Protein AF-A0A7S2LGC8-F1 (afdb_monomer)

Mean predicted aligned error: 6.38 Å

Organism: NCBI:txid163516

InterPro domains:
  IPR050186 Triose Phosphate/Phosphate Translocator [PTHR11132] (4-124)

Foldseek 3Di:
DPPVVVVLVVVVVVCCVVVVVVCCVPVVVVCVVCPVPLVPDPVNVVVVVVVVVVVVVVSVVLSVVCVVPNPVLSVLVVQLVVLVVLVVCCVPVVPDDDPVSVVVSCVSNVVSVVVVVVVVVVVVVVVVVVVVVVVVVD

Secondary structure (DSSP, 8-state):
---HHHHHHHHHHHHHHHHHHHHHHHSHHHHHHHTTTTTT-HHHHHHHHHHHHHHHHHHHHHHHHHHHS-HHHHHHHHHHHHHHHHHHHHHHS-PPPPHHHHHHHHHHHHHHHHHHHHHHHHHHHHHHHHHHHHHH--

Sequence (138 aa):
DDNHWKLTFYNNCNAVVLFTPLIIMFELPALSAAADKQLVSGLFWGAMCVAGFFGFSIGIVTVLQIKATSPLSHNISGTAKAAVQSMMAFYIWKNSPTVKGILGIVFVLGGSLLYTLVKMNEGKAKTQAAKAVELRGK

Solvent-accessible surface area (backbone atoms only — not comparable to full-atom values): 7652 Å² total; per-residue (Å²): 140,84,56,61,66,60,52,52,49,51,51,53,53,50,44,54,67,58,44,51,60,49,46,57,71,74,40,41,72,59,49,62,73,29,46,91,56,51,73,70,30,68,68,49,53,49,51,49,50,52,50,48,52,52,52,53,50,50,53,53,51,50,56,51,46,28,70,78,63,31,71,66,58,41,52,44,51,49,53,33,52,50,38,53,53,55,55,48,38,37,70,76,72,61,47,83,80,46,72,67,56,53,50,50,35,52,51,48,45,51,53,40,49,52,52,50,54,52,52,53,50,54,50,53,52,53,55,52,52,53,52,54,52,56,65,72,76,108

Radius of gyration: 22.19 Å; Cα contacts (8 Å, |Δi|>4): 39; chains: 1; bounding box: 53×48×61 Å

Struct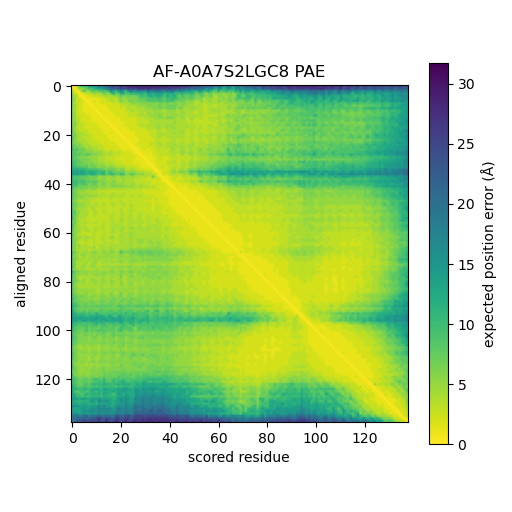ure (mmCIF, N/CA/C/O backbone):
data_AF-A0A7S2LGC8-F1
#
_entry.id   AF-A0A7S2LGC8-F1
#
loop_
_atom_site.group_PDB
_atom_site.id
_atom_site.type_symbol
_atom_site.label_atom_id
_atom_site.label_alt_id
_atom_site.label_comp_id
_atom_site.label_asym_id
_atom_site.label_entity_id
_atom_site.label_seq_id
_atom_site.pdbx_PDB_ins_code
_atom_site.Cartn_x
_atom_site.Cartn_y
_atom_site.Cartn_z
_atom_site.occupancy
_atom_site.B_iso_or_equiv
_atom_site.auth_seq_id
_atom_site.auth_comp_id
_atom_site.auth_asym_id
_atom_site.auth_atom_id
_atom_site.pdbx_PDB_model_num
ATOM 1 N N . ASP A 1 1 ? -7.795 23.328 14.259 1.00 48.28 1 ASP A N 1
ATOM 2 C CA . ASP A 1 1 ? -6.456 22.993 13.729 1.00 48.28 1 ASP A CA 1
ATOM 3 C C . ASP A 1 1 ? -6.218 21.524 13.382 1.00 48.28 1 ASP A C 1
ATOM 5 O O . ASP A 1 1 ? -5.077 21.091 13.361 1.00 48.28 1 ASP A O 1
ATOM 9 N N . ASP A 1 2 ? -7.242 20.772 12.961 1.00 59.91 2 ASP A N 1
ATOM 10 C CA . ASP A 1 2 ? -7.103 19.337 12.652 1.00 59.91 2 ASP A CA 1
ATOM 11 C C . ASP A 1 2 ? -7.473 19.024 11.186 1.00 59.91 2 ASP A C 1
ATOM 13 O O . ASP A 1 2 ? -8.325 18.188 10.857 1.00 59.91 2 ASP A O 1
ATOM 17 N N . ASN A 1 3 ? -6.898 19.798 10.257 1.00 75.50 3 ASN A N 1
ATOM 18 C CA . ASN A 1 3 ? -7.241 19.693 8.840 1.00 75.50 3 ASN A CA 1
ATOM 19 C C . ASN A 1 3 ? -6.390 18.626 8.142 1.00 75.50 3 ASN A C 1
ATOM 21 O O . ASN A 1 3 ? -5.320 18.894 7.600 1.00 75.50 3 ASN A O 1
ATOM 25 N N . HIS A 1 4 ? -6.913 17.407 8.110 1.00 73.38 4 HIS A N 1
ATOM 26 C CA . HIS A 1 4 ? -6.238 16.264 7.508 1.00 73.38 4 HIS A CA 1
ATOM 27 C C . HIS A 1 4 ? -6.004 16.425 5.998 1.00 73.38 4 HIS A C 1
ATOM 29 O O . HIS A 1 4 ? -5.067 15.841 5.473 1.00 73.38 4 HIS A O 1
ATOM 35 N N . TRP A 1 5 ? -6.778 17.270 5.309 1.00 79.00 5 TRP A N 1
ATOM 36 C CA . TRP A 1 5 ? -6.524 17.609 3.905 1.00 79.00 5 TRP A CA 1
ATOM 37 C C . TRP A 1 5 ? -5.246 18.428 3.738 1.00 79.00 5 TRP A C 1
ATOM 39 O O . TRP A 1 5 ? -4.476 18.200 2.808 1.00 79.00 5 TRP A O 1
ATOM 49 N N . LYS A 1 6 ? -4.984 19.336 4.686 1.00 81.69 6 LYS A N 1
ATOM 50 C CA . LYS A 1 6 ? -3.736 20.101 4.749 1.00 81.69 6 LYS A CA 1
ATOM 51 C C . LYS A 1 6 ? -2.555 19.165 5.026 1.00 81.69 6 LYS A C 1
ATOM 53 O O . LYS A 1 6 ? -1.517 19.298 4.388 1.00 81.69 6 LYS A O 1
ATOM 58 N N . LEU A 1 7 ? -2.738 18.171 5.900 1.00 79.44 7 LEU A N 1
ATOM 59 C CA . LEU A 1 7 ? -1.727 17.142 6.163 1.00 79.44 7 LEU A CA 1
ATOM 60 C C . LEU A 1 7 ? -1.435 16.282 4.922 1.00 79.44 7 LEU A C 1
ATOM 62 O O . LEU A 1 7 ? -0.273 16.090 4.583 1.00 79.44 7 LEU A O 1
ATOM 66 N N . THR A 1 8 ? -2.463 15.815 4.204 1.00 82.06 8 THR A N 1
ATOM 67 C CA . THR A 1 8 ? -2.296 15.063 2.947 1.00 82.06 8 THR A CA 1
ATOM 68 C C . THR A 1 8 ? -1.577 15.885 1.883 1.00 82.06 8 THR A C 1
ATOM 70 O O . THR A 1 8 ? -0.687 15.368 1.211 1.00 82.06 8 THR A O 1
ATOM 73 N N . PHE A 1 9 ? -1.929 17.166 1.749 1.00 86.00 9 PHE A N 1
ATOM 74 C CA . PHE A 1 9 ? -1.273 18.074 0.814 1.00 86.00 9 PHE A CA 1
ATOM 75 C C . PHE A 1 9 ? 0.218 18.226 1.134 1.00 86.00 9 PHE A C 1
ATOM 77 O O . PHE A 1 9 ? 1.051 17.968 0.267 1.00 86.00 9 PHE A O 1
ATOM 84 N N . TYR A 1 10 ? 0.568 18.541 2.387 1.00 88.38 10 TYR A N 1
ATOM 85 C CA . TYR A 1 10 ? 1.973 18.632 2.791 1.00 88.38 10 TYR A CA 1
ATOM 86 C C . TYR A 1 10 ? 2.718 17.313 2.621 1.00 88.38 10 TYR A C 1
ATOM 88 O O . TYR A 1 10 ? 3.859 17.326 2.171 1.00 88.38 10 TYR A O 1
ATOM 96 N N . ASN A 1 11 ? 2.086 16.180 2.933 1.00 87.81 11 ASN A N 1
ATOM 97 C CA . ASN A 1 11 ? 2.709 14.874 2.762 1.00 87.81 11 ASN A CA 1
ATOM 98 C C . ASN A 1 11 ? 3.054 14.604 1.289 1.00 87.81 11 ASN A C 1
ATOM 100 O O . ASN A 1 11 ? 4.164 14.176 0.995 1.00 87.81 11 ASN A O 1
ATOM 104 N N . ASN A 1 12 ? 2.146 14.916 0.360 1.00 89.25 12 ASN A N 1
ATOM 105 C CA . ASN A 1 12 ? 2.393 14.744 -1.073 1.00 89.25 12 ASN A CA 1
ATOM 106 C C . ASN A 1 12 ? 3.446 15.727 -1.608 1.00 89.25 12 ASN A C 1
ATOM 108 O O . ASN A 1 12 ? 4.324 15.318 -2.364 1.00 89.25 12 ASN A O 1
ATOM 112 N N . CYS A 1 13 ? 3.414 16.999 -1.197 1.00 91.75 13 CYS A N 1
ATOM 113 C CA . CYS A 1 13 ? 4.437 17.974 -1.590 1.00 91.75 13 CYS A CA 1
ATOM 114 C C . CYS A 1 13 ? 5.828 17.574 -1.080 1.00 91.75 13 CYS A C 1
ATOM 116 O O . CYS A 1 13 ? 6.785 17.554 -1.852 1.00 91.75 13 CYS A O 1
ATOM 118 N N . ASN A 1 14 ? 5.930 17.199 0.198 1.00 93.44 14 ASN A N 1
ATOM 119 C CA . ASN A 1 14 ? 7.183 16.734 0.788 1.00 93.44 14 ASN A CA 1
ATOM 120 C C . ASN A 1 14 ? 7.675 15.452 0.108 1.00 93.44 14 ASN A C 1
ATOM 122 O O . ASN A 1 14 ? 8.869 15.325 -0.140 1.00 93.44 14 ASN A O 1
ATOM 126 N N . ALA A 1 15 ? 6.769 14.534 -0.244 1.00 92.31 15 ALA A N 1
ATOM 127 C CA . ALA A 1 15 ? 7.110 13.326 -0.984 1.00 92.31 15 ALA A CA 1
ATOM 128 C C . ALA A 1 15 ? 7.726 13.652 -2.353 1.00 92.31 15 ALA A C 1
ATOM 130 O O . ALA A 1 15 ? 8.765 13.094 -2.679 1.00 92.31 15 ALA A O 1
ATOM 131 N N . VAL A 1 16 ? 7.163 14.584 -3.133 1.00 93.56 16 VAL A N 1
ATOM 132 C CA . VAL A 1 16 ? 7.751 14.981 -4.429 1.00 93.56 16 VAL A CA 1
ATOM 133 C C . VAL A 1 16 ? 9.163 15.535 -4.242 1.00 93.56 16 VAL A C 1
ATOM 135 O O . VAL A 1 16 ? 10.086 15.102 -4.931 1.00 93.56 16 VAL A O 1
ATOM 138 N N . VAL A 1 17 ? 9.352 16.445 -3.284 1.00 95.44 17 VAL A N 1
ATOM 139 C CA . VAL A 1 17 ? 10.664 17.055 -3.013 1.00 95.44 17 VAL A CA 1
ATOM 140 C C . VAL A 1 17 ? 11.685 16.013 -2.551 1.00 95.44 17 VAL A C 1
ATOM 142 O O . VAL A 1 17 ? 12.829 16.049 -2.993 1.00 95.44 17 VAL A O 1
ATOM 145 N N . LEU A 1 18 ? 11.279 15.069 -1.698 1.00 94.88 18 LEU A N 1
ATOM 146 C CA . LEU A 1 18 ? 12.166 14.050 -1.140 1.00 94.88 18 LEU A CA 1
ATOM 147 C C . LEU A 1 18 ? 12.478 12.928 -2.140 1.00 94.88 18 LEU A C 1
ATOM 149 O O . LEU A 1 18 ? 13.628 12.514 -2.258 1.00 94.88 18 LEU A O 1
ATOM 153 N N . PHE A 1 19 ? 11.474 12.424 -2.861 1.00 94.75 19 PHE A N 1
ATOM 154 C CA . PHE A 1 19 ? 11.644 11.281 -3.758 1.00 94.75 19 PHE A CA 1
ATOM 155 C C . PHE A 1 19 ? 12.301 11.655 -5.083 1.00 94.75 19 PHE A C 1
ATOM 157 O O . PHE A 1 19 ? 13.024 10.826 -5.621 1.00 94.75 19 PHE A O 1
ATOM 164 N N . THR A 1 20 ? 12.127 12.876 -5.599 1.00 94.62 20 THR A N 1
ATOM 165 C CA . THR A 1 20 ? 12.754 13.290 -6.871 1.00 94.62 20 THR A CA 1
ATOM 166 C C . THR A 1 20 ? 14.281 13.083 -6.893 1.00 94.62 20 THR A C 1
ATOM 168 O O . THR A 1 20 ? 14.760 12.394 -7.796 1.00 94.62 20 THR A O 1
ATOM 171 N N . PRO A 1 21 ? 15.073 13.590 -5.924 1.00 94.38 21 PRO A N 1
ATOM 172 C CA . PRO A 1 21 ? 16.519 13.364 -5.924 1.00 94.38 21 PRO A CA 1
ATOM 173 C C . PRO A 1 21 ? 16.892 11.894 -5.686 1.00 94.38 21 PRO A C 1
ATOM 175 O O . PRO A 1 21 ? 17.871 11.420 -6.257 1.00 94.38 21 PRO A O 1
ATOM 178 N N . LEU A 1 22 ? 16.109 11.152 -4.894 1.00 95.56 22 LEU A N 1
ATOM 179 C CA . LEU A 1 22 ? 16.349 9.725 -4.655 1.00 95.56 22 LEU A CA 1
ATOM 180 C C . LEU A 1 22 ? 16.120 8.896 -5.925 1.00 95.56 22 LEU A C 1
ATOM 182 O O . LEU A 1 22 ? 16.948 8.058 -6.261 1.00 95.56 22 LEU A O 1
ATOM 186 N N . ILE A 1 23 ? 15.047 9.168 -6.670 1.00 95.06 23 ILE A N 1
ATOM 187 C CA . ILE A 1 23 ? 14.766 8.512 -7.952 1.00 95.06 23 ILE A CA 1
ATOM 188 C C . ILE A 1 23 ? 15.908 8.783 -8.935 1.00 95.06 23 ILE A C 1
ATOM 190 O O . ILE A 1 23 ? 16.416 7.851 -9.545 1.00 95.06 23 ILE A O 1
ATOM 194 N N . ILE A 1 24 ? 16.371 10.031 -9.051 1.00 93.50 24 ILE A N 1
ATOM 195 C CA . ILE A 1 24 ? 17.497 10.357 -9.938 1.00 93.50 24 ILE A CA 1
ATOM 196 C C . ILE A 1 24 ? 18.776 9.637 -9.497 1.00 93.50 24 ILE A C 1
ATOM 198 O O . ILE A 1 24 ? 19.536 9.197 -10.345 1.00 93.50 24 ILE A O 1
ATOM 202 N N . MET A 1 25 ? 19.030 9.494 -8.195 1.00 95.25 25 MET A N 1
ATOM 203 C CA . MET A 1 25 ? 20.241 8.837 -7.696 1.00 95.25 25 MET A CA 1
ATOM 204 C C . MET A 1 25 ? 20.232 7.316 -7.908 1.00 95.25 25 MET A C 1
ATOM 206 O O . MET A 1 25 ? 21.258 6.751 -8.279 1.00 95.25 25 MET A O 1
ATOM 210 N N . PHE A 1 26 ? 19.098 6.654 -7.666 1.00 96.44 26 PHE A N 1
ATOM 211 C CA . PHE A 1 26 ? 19.013 5.188 -7.647 1.00 96.44 26 PHE A CA 1
ATOM 212 C C . PHE A 1 26 ? 18.472 4.578 -8.945 1.00 96.44 26 PHE A C 1
ATOM 214 O O . PHE A 1 26 ? 18.881 3.481 -9.313 1.00 96.44 26 PHE A O 1
ATOM 221 N N . GLU A 1 27 ? 17.606 5.287 -9.669 1.00 95.06 27 GLU A N 1
ATOM 222 C CA . GLU A 1 27 ? 16.918 4.780 -10.867 1.00 95.06 27 GLU A CA 1
ATOM 223 C C . GLU A 1 27 ? 17.466 5.384 -12.172 1.00 95.06 27 GLU A C 1
ATOM 225 O O . GLU A 1 27 ? 16.904 5.156 -13.243 1.00 95.06 27 GLU A O 1
ATOM 230 N N . LEU A 1 28 ? 18.581 6.132 -12.131 1.00 93.12 28 LEU A N 1
ATOM 231 C CA . LEU A 1 28 ? 19.182 6.740 -13.329 1.00 93.12 28 LEU A CA 1
ATOM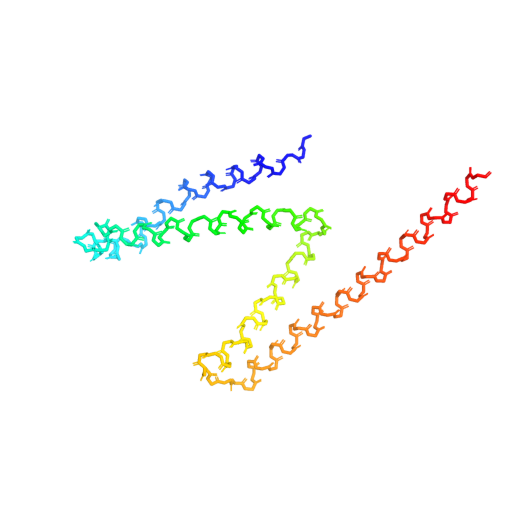 232 C C . LEU A 1 28 ? 19.426 5.743 -14.472 1.00 93.12 28 LEU A C 1
ATOM 234 O O . LEU A 1 28 ? 19.097 6.081 -15.611 1.00 93.12 28 LEU A O 1
ATOM 238 N N . PRO A 1 29 ? 19.965 4.529 -14.220 1.00 92.88 29 PRO A N 1
ATOM 239 C CA . PRO A 1 29 ? 20.185 3.556 -15.288 1.00 92.88 29 PRO A CA 1
ATOM 240 C C . PRO A 1 29 ? 18.873 3.050 -15.902 1.00 92.88 29 PRO A C 1
ATOM 242 O O . PRO A 1 29 ? 18.805 2.807 -17.104 1.00 92.88 29 PRO A O 1
ATOM 245 N N . ALA A 1 30 ? 17.819 2.908 -15.092 1.00 91.88 30 ALA A N 1
ATOM 246 C CA . ALA A 1 30 ? 16.504 2.493 -15.570 1.00 91.88 30 ALA A CA 1
ATOM 247 C C . ALA A 1 30 ? 15.842 3.601 -16.404 1.00 91.88 30 ALA A C 1
ATOM 249 O O . ALA A 1 30 ? 15.288 3.332 -17.469 1.00 91.88 30 ALA A O 1
ATOM 250 N N . LEU A 1 31 ? 15.955 4.857 -15.959 1.00 91.81 31 LEU A N 1
ATOM 251 C CA . LEU A 1 31 ? 15.435 6.024 -16.673 1.00 91.81 31 LEU A CA 1
ATOM 252 C C . LEU A 1 31 ? 16.143 6.248 -18.011 1.00 91.81 31 LEU A C 1
ATOM 254 O O . LEU A 1 31 ? 15.474 6.510 -19.009 1.00 91.81 31 LEU A O 1
ATOM 258 N N . SER A 1 32 ? 17.471 6.112 -18.057 1.00 92.00 32 SER A N 1
ATOM 259 C CA . SER A 1 32 ? 18.231 6.271 -19.301 1.00 92.00 32 SER A CA 1
ATOM 260 C C . SER A 1 32 ? 17.918 5.161 -20.306 1.00 92.00 32 SER A C 1
ATOM 262 O O . SER A 1 32 ? 17.709 5.447 -21.482 1.00 92.00 32 SER A O 1
ATOM 264 N N . ALA A 1 33 ? 17.775 3.913 -19.849 1.00 92.56 33 ALA A N 1
ATOM 265 C CA . ALA A 1 33 ? 17.361 2.798 -20.700 1.00 92.56 33 ALA A CA 1
ATOM 266 C C . ALA A 1 33 ? 15.928 2.957 -21.251 1.00 92.56 33 ALA A C 1
ATOM 268 O O . ALA A 1 33 ? 15.614 2.460 -22.336 1.00 92.56 33 ALA A O 1
ATOM 269 N N . ALA A 1 34 ? 15.057 3.650 -20.513 1.00 90.88 34 ALA A N 1
ATOM 270 C CA . ALA A 1 34 ? 13.664 3.891 -20.879 1.00 90.88 34 ALA A CA 1
ATOM 271 C C . ALA A 1 34 ? 13.443 5.167 -21.718 1.00 90.88 34 ALA A C 1
ATOM 273 O O . ALA A 1 34 ? 12.350 5.326 -22.277 1.00 90.88 34 ALA A O 1
ATOM 274 N N . ALA A 1 35 ? 14.445 6.051 -21.817 1.00 89.44 35 ALA A N 1
ATOM 275 C CA . ALA A 1 35 ? 14.321 7.413 -22.340 1.00 89.44 35 ALA A CA 1
ATOM 276 C C . ALA A 1 35 ? 13.736 7.480 -23.757 1.00 89.44 35 ALA A C 1
ATOM 278 O O . ALA A 1 35 ? 12.720 8.137 -23.972 1.00 89.44 35 ALA A O 1
ATOM 279 N N . ASP A 1 36 ? 14.305 6.726 -24.696 1.00 87.88 36 ASP A N 1
ATOM 280 C CA . ASP A 1 36 ? 13.916 6.797 -26.112 1.00 87.88 36 ASP A CA 1
ATOM 281 C C . ASP A 1 36 ? 12.714 5.910 -26.475 1.00 87.88 36 ASP A C 1
ATOM 283 O O . ASP A 1 36 ? 12.268 5.896 -27.622 1.00 87.88 36 ASP A O 1
ATOM 287 N N . LYS A 1 37 ? 12.193 5.122 -25.525 1.00 87.00 37 LYS A N 1
ATOM 288 C CA . LYS A 1 37 ? 11.144 4.121 -25.793 1.00 87.00 37 LYS A CA 1
ATOM 289 C C . LYS A 1 37 ? 9.913 4.308 -24.920 1.00 87.00 37 LYS A C 1
ATOM 291 O O . LYS A 1 37 ? 8.840 4.643 -25.414 1.00 87.00 37 LYS A O 1
ATOM 296 N N . GLN A 1 38 ? 10.041 4.048 -23.621 1.00 89.00 38 GLN A N 1
ATOM 297 C CA . GLN A 1 38 ? 8.897 4.057 -22.709 1.00 89.00 38 GLN A CA 1
ATOM 298 C C . GLN A 1 38 ? 8.519 5.481 -22.308 1.00 89.00 38 GLN A C 1
ATOM 300 O O . GLN A 1 38 ? 7.331 5.789 -22.289 1.00 89.00 38 GLN A O 1
ATOM 305 N N . LEU A 1 39 ? 9.493 6.369 -22.077 1.00 89.25 39 LEU A N 1
ATOM 306 C CA . LEU A 1 39 ? 9.211 7.742 -21.637 1.00 89.25 39 LEU A CA 1
ATOM 307 C C . LEU A 1 39 ? 8.583 8.625 -22.726 1.00 89.25 39 LEU A C 1
ATOM 309 O O . LEU A 1 39 ? 7.942 9.618 -22.398 1.00 89.25 39 LEU A O 1
ATOM 313 N N . VAL A 1 40 ? 8.695 8.254 -24.004 1.00 91.44 40 VAL A N 1
ATOM 314 C CA . VAL A 1 40 ? 8.010 8.937 -25.121 1.00 91.44 40 VAL A CA 1
ATOM 315 C C . VAL A 1 40 ? 6.640 8.332 -25.449 1.00 91.44 40 VAL A C 1
ATOM 317 O O . VAL A 1 40 ? 5.881 8.887 -26.241 1.00 91.44 40 VAL A O 1
ATOM 320 N N . SER A 1 41 ? 6.294 7.189 -24.851 1.00 94.38 41 SER A N 1
ATOM 321 C CA . SER A 1 41 ? 5.060 6.472 -25.165 1.00 94.38 41 SER A CA 1
ATOM 322 C C . SER A 1 41 ? 3.848 7.105 -24.481 1.00 94.38 41 SER A C 1
ATOM 324 O O . SER A 1 41 ? 3.757 7.166 -23.254 1.00 94.38 41 SER A O 1
ATOM 326 N N . GLY A 1 42 ? 2.848 7.499 -25.273 1.00 94.56 42 GLY A N 1
ATOM 327 C CA . GLY A 1 42 ? 1.566 7.977 -24.744 1.00 94.56 42 GLY A CA 1
ATOM 328 C C . GLY A 1 42 ? 0.824 6.917 -23.921 1.00 94.56 42 GLY A C 1
ATOM 329 O O . GLY A 1 42 ? 0.165 7.253 -22.940 1.00 94.56 42 GLY A O 1
ATOM 330 N N . LEU A 1 43 ? 0.978 5.628 -24.256 1.00 94.88 43 LEU A N 1
ATOM 331 C CA . LEU A 1 43 ? 0.386 4.531 -23.482 1.00 94.88 43 LEU A CA 1
ATOM 332 C C . LEU A 1 43 ? 1.038 4.403 -22.102 1.00 94.88 43 LEU A C 1
ATOM 334 O O . LEU A 1 43 ? 0.344 4.157 -21.117 1.00 94.88 43 LEU A O 1
ATOM 338 N N . PHE A 1 44 ? 2.358 4.596 -22.028 1.00 94.38 44 PHE A N 1
ATOM 339 C CA . PHE A 1 44 ? 3.081 4.592 -20.760 1.00 94.38 44 PHE A CA 1
ATOM 340 C C . PHE A 1 44 ? 2.561 5.703 -19.846 1.00 94.38 44 PHE A C 1
ATOM 342 O O . PHE A 1 44 ? 2.127 5.418 -18.731 1.00 94.38 44 PHE A O 1
ATOM 349 N N . TRP A 1 45 ? 2.505 6.944 -20.333 1.00 95.69 45 TRP A N 1
ATOM 350 C CA . TRP A 1 45 ? 1.981 8.060 -19.543 1.00 95.69 45 TRP A CA 1
ATOM 351 C C . TRP A 1 45 ? 0.494 7.914 -19.219 1.00 95.69 45 TRP A C 1
ATOM 353 O O . TRP A 1 45 ? 0.093 8.233 -18.105 1.00 95.69 45 TRP A O 1
ATOM 363 N N . GLY A 1 46 ? -0.309 7.343 -20.121 1.00 97.06 46 GLY A N 1
ATOM 364 C CA . GLY A 1 46 ? -1.699 6.984 -19.835 1.00 97.06 46 GLY A CA 1
ATOM 365 C C . GLY A 1 46 ? -1.815 6.015 -18.655 1.00 97.06 46 GLY A C 1
ATOM 366 O O . GLY A 1 46 ? -2.558 6.278 -17.708 1.00 97.06 46 GLY A O 1
ATOM 367 N N . ALA A 1 47 ? -1.029 4.934 -18.655 1.00 96.00 47 ALA A N 1
ATOM 368 C CA . ALA A 1 47 ? -0.979 3.988 -17.541 1.00 96.00 47 ALA A CA 1
ATOM 369 C C . ALA A 1 47 ? -0.467 4.642 -16.244 1.00 96.00 47 ALA A C 1
ATOM 371 O O . ALA A 1 47 ? -1.027 4.394 -15.176 1.00 96.00 47 ALA A O 1
ATOM 372 N N . MET A 1 48 ? 0.543 5.517 -16.328 1.00 95.31 48 MET A N 1
ATOM 373 C CA . MET A 1 48 ? 1.058 6.270 -15.177 1.00 95.31 48 MET A CA 1
ATOM 374 C C . MET A 1 48 ? 0.013 7.228 -14.598 1.00 95.31 48 MET A C 1
ATOM 376 O O . MET A 1 48 ? -0.143 7.289 -13.381 1.00 95.31 48 MET A O 1
ATOM 380 N N . CYS A 1 49 ? -0.753 7.931 -15.435 1.00 96.44 49 CYS A N 1
ATOM 381 C CA . CYS A 1 49 ? -1.838 8.802 -14.986 1.00 96.44 49 CYS A CA 1
ATOM 382 C C . CYS A 1 49 ? -2.946 8.010 -14.287 1.00 96.44 49 CYS A C 1
ATOM 384 O O . CYS A 1 49 ? -3.412 8.421 -13.225 1.00 96.44 49 CYS A O 1
ATOM 386 N N . VAL A 1 50 ? -3.337 6.855 -14.838 1.00 97.62 50 VAL A N 1
ATOM 387 C CA . VAL A 1 50 ? -4.328 5.969 -14.207 1.00 97.62 50 VAL A CA 1
ATOM 388 C C . VAL A 1 50 ? -3.814 5.462 -12.857 1.00 97.62 50 VAL A C 1
ATOM 390 O O . VAL A 1 50 ? -4.524 5.550 -11.854 1.00 97.62 50 VAL A O 1
ATOM 393 N N . ALA A 1 51 ? -2.566 4.992 -12.796 1.00 96.62 51 ALA A N 1
ATOM 394 C CA . ALA A 1 51 ? -1.938 4.567 -11.547 1.00 96.62 51 ALA A CA 1
ATOM 395 C C . ALA A 1 51 ? -1.869 5.713 -10.522 1.00 96.62 51 ALA A C 1
ATOM 397 O O . ALA A 1 51 ? -2.210 5.513 -9.357 1.00 96.62 51 ALA A O 1
ATOM 398 N N . GLY A 1 52 ? -1.506 6.923 -10.957 1.00 94.38 52 GLY A N 1
ATOM 399 C CA . GLY A 1 52 ? -1.467 8.126 -10.127 1.00 94.38 52 GLY A CA 1
ATOM 400 C C . GLY A 1 52 ? -2.841 8.514 -9.581 1.00 94.38 52 GLY A C 1
ATOM 401 O O . GLY A 1 52 ? -2.968 8.799 -8.391 1.00 94.38 52 GLY A O 1
ATOM 402 N N . PHE A 1 53 ? -3.889 8.446 -10.406 1.00 95.62 53 PHE A N 1
ATOM 403 C CA . PHE A 1 53 ? -5.269 8.696 -9.985 1.00 95.62 53 PHE A CA 1
ATOM 404 C C . PHE A 1 53 ? -5.716 7.725 -8.884 1.00 95.62 53 PHE A C 1
ATOM 406 O O . PHE A 1 53 ? -6.244 8.150 -7.850 1.00 95.62 53 PHE A O 1
ATOM 413 N N . PHE A 1 54 ? -5.470 6.424 -9.064 1.00 96.44 54 PHE A N 1
ATOM 414 C CA . PHE A 1 54 ? -5.800 5.430 -8.043 1.00 96.44 54 PHE A CA 1
ATOM 415 C C . PHE A 1 54 ? -4.923 5.572 -6.796 1.00 96.44 54 PHE A C 1
ATOM 417 O O . PHE A 1 54 ? -5.445 5.477 -5.688 1.00 96.44 54 PHE A O 1
ATOM 424 N N . GLY A 1 55 ? -3.628 5.859 -6.945 1.00 93.06 55 GLY A N 1
ATOM 425 C CA . GLY A 1 55 ? -2.717 6.107 -5.826 1.00 93.06 55 GLY A CA 1
ATOM 426 C C . GLY A 1 55 ? -3.163 7.292 -4.968 1.00 93.06 55 GLY A 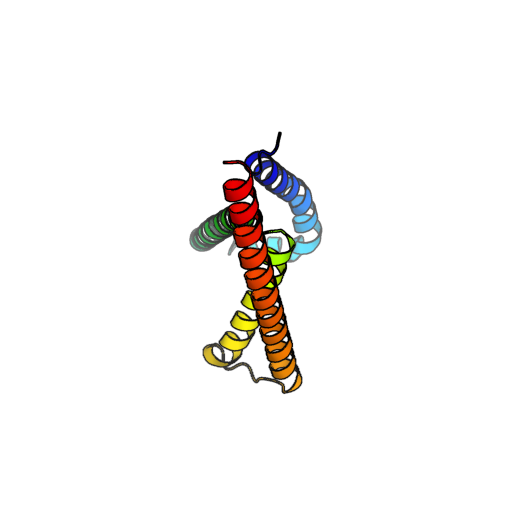C 1
ATOM 427 O O . GLY A 1 55 ? -3.269 7.174 -3.746 1.00 93.06 55 GLY A O 1
ATOM 428 N N . PHE A 1 56 ? -3.527 8.406 -5.607 1.00 89.69 56 PHE A N 1
ATOM 429 C CA . PHE A 1 56 ? -4.085 9.574 -4.932 1.00 89.69 56 PHE A CA 1
ATOM 430 C C . PHE A 1 56 ? -5.413 9.251 -4.232 1.00 89.69 56 PHE A C 1
ATOM 432 O O . PHE A 1 56 ? -5.593 9.573 -3.056 1.00 89.69 56 PHE A O 1
ATOM 439 N N . SER A 1 57 ? -6.316 8.544 -4.918 1.00 92.31 57 SER A N 1
ATOM 440 C CA . SER A 1 57 ? -7.608 8.126 -4.361 1.00 92.31 57 SER A CA 1
ATOM 441 C C . SER A 1 57 ? -7.446 7.223 -3.135 1.00 92.31 57 SER A C 1
ATOM 443 O O . SER A 1 57 ? -8.109 7.432 -2.119 1.00 92.31 57 SER A O 1
ATOM 445 N N . ILE A 1 58 ? -6.523 6.256 -3.185 1.00 93.00 58 ILE A N 1
ATOM 446 C CA . ILE A 1 58 ? -6.180 5.392 -2.047 1.00 93.00 58 ILE A CA 1
ATOM 447 C C . ILE A 1 58 ? -5.650 6.229 -0.880 1.00 93.00 58 ILE A C 1
ATOM 449 O O . ILE A 1 58 ? -6.016 5.960 0.264 1.00 93.00 58 ILE A O 1
ATOM 453 N N . GLY A 1 59 ? -4.845 7.261 -1.146 1.00 90.12 59 GLY A N 1
ATOM 454 C CA . GLY A 1 59 ? -4.374 8.201 -0.127 1.00 90.12 59 GLY A CA 1
ATOM 455 C C . GLY A 1 59 ? -5.520 8.916 0.597 1.00 90.12 59 GLY A C 1
ATOM 456 O O . GLY A 1 59 ? -5.543 8.953 1.828 1.00 90.12 59 GLY A O 1
ATOM 457 N N . ILE A 1 60 ? -6.520 9.408 -0.143 1.00 89.75 60 ILE A N 1
ATOM 458 C CA . ILE A 1 60 ? -7.722 10.025 0.444 1.00 89.75 60 ILE A CA 1
ATOM 459 C C . ILE A 1 60 ? -8.498 9.013 1.290 1.00 89.75 60 ILE A C 1
ATOM 461 O O . ILE A 1 60 ? -8.822 9.285 2.448 1.00 89.75 60 ILE A O 1
ATOM 465 N N . VAL A 1 61 ? -8.782 7.834 0.732 1.00 92.06 61 VAL A N 1
ATOM 466 C CA . VAL A 1 61 ? -9.530 6.777 1.428 1.00 92.06 61 VAL A CA 1
ATOM 467 C C . VAL A 1 61 ? -8.807 6.341 2.701 1.00 92.06 61 VAL A C 1
ATOM 469 O O . VAL A 1 61 ? -9.452 6.156 3.727 1.00 92.06 61 VAL A O 1
ATOM 472 N N . THR A 1 62 ? -7.478 6.251 2.672 1.00 92.00 62 THR A N 1
ATOM 473 C CA . THR A 1 62 ? -6.644 5.924 3.839 1.00 92.00 62 THR A CA 1
ATOM 474 C C . THR A 1 62 ? -6.843 6.936 4.965 1.00 92.00 62 THR A C 1
ATOM 476 O O . THR A 1 62 ? -7.094 6.560 6.110 1.00 92.00 62 THR A O 1
ATOM 479 N N . VAL A 1 63 ? -6.810 8.233 4.647 1.00 90.38 63 VAL A N 1
ATOM 480 C CA . VAL A 1 63 ? -7.041 9.300 5.632 1.00 90.38 63 VAL A CA 1
ATOM 481 C C . VAL A 1 63 ? -8.457 9.234 6.200 1.00 90.38 63 VAL A C 1
ATOM 483 O O . VAL A 1 63 ? -8.638 9.336 7.414 1.00 90.38 63 VAL A O 1
ATOM 486 N N . LEU A 1 64 ? -9.464 9.023 5.348 1.00 90.56 64 LEU A N 1
ATOM 487 C CA . LEU A 1 64 ? -10.854 8.861 5.785 1.00 90.56 64 LEU A CA 1
ATOM 488 C C . LEU A 1 64 ? -11.038 7.618 6.665 1.00 90.56 64 LEU A C 1
ATOM 490 O O . LEU A 1 64 ? -11.742 7.682 7.671 1.00 90.56 64 LEU A O 1
ATOM 494 N N . GLN A 1 65 ? -10.377 6.509 6.338 1.00 93.25 65 GLN A N 1
ATOM 495 C CA . GLN A 1 65 ? -10.435 5.278 7.118 1.00 93.25 65 GLN A CA 1
ATOM 496 C 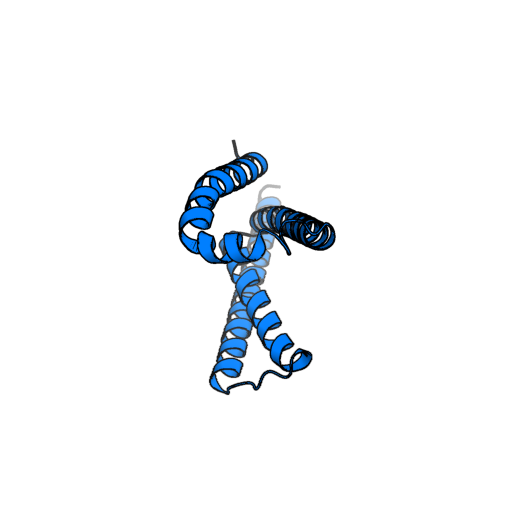C . GLN A 1 65 ? -9.801 5.461 8.498 1.00 93.25 65 GLN A C 1
ATOM 498 O O . GLN A 1 65 ? -10.394 5.046 9.493 1.00 93.25 65 GLN A O 1
ATOM 503 N N . ILE A 1 66 ? -8.633 6.107 8.581 1.00 92.81 66 ILE A N 1
ATOM 504 C CA . ILE A 1 66 ? -7.979 6.420 9.860 1.00 92.81 66 ILE A CA 1
ATOM 505 C C . ILE A 1 66 ? -8.894 7.297 10.719 1.00 92.81 66 ILE A C 1
ATOM 507 O O . ILE A 1 66 ? -9.086 6.991 11.894 1.00 92.81 66 ILE A O 1
ATOM 511 N N . LYS A 1 67 ? -9.516 8.325 10.125 1.00 89.94 67 LYS A N 1
ATOM 512 C CA . LYS A 1 67 ? -10.488 9.194 10.808 1.00 89.94 67 LYS A CA 1
ATOM 513 C C . LYS A 1 67 ? -11.705 8.446 11.339 1.00 89.94 67 LYS A C 1
ATOM 515 O O . LYS A 1 67 ? -12.134 8.696 12.457 1.00 89.94 67 LYS A O 1
ATOM 520 N N . ALA A 1 68 ? -12.286 7.573 10.520 1.00 89.69 68 ALA A N 1
ATOM 521 C CA . ALA A 1 68 ? -13.483 6.820 10.882 1.00 89.69 68 ALA A CA 1
ATOM 522 C C . ALA A 1 68 ? -13.195 5.697 11.893 1.00 89.69 68 ALA A C 1
ATOM 524 O O . ALA A 1 68 ? -14.123 5.128 12.463 1.00 89.69 68 ALA A O 1
ATOM 525 N N . THR A 1 69 ? -11.921 5.350 12.095 1.00 92.38 69 THR A N 1
ATOM 526 C CA . THR A 1 69 ? -11.502 4.249 12.962 1.00 92.38 69 THR A CA 1
ATOM 527 C C . THR A 1 69 ? -10.413 4.701 13.941 1.00 92.38 69 THR A C 1
ATOM 529 O O . THR A 1 69 ? -10.687 5.433 14.887 1.00 92.38 69 THR A O 1
ATOM 532 N N . SER A 1 70 ? -9.180 4.230 13.763 1.00 92.44 70 SER A N 1
ATOM 533 C CA . SER A 1 70 ? -7.984 4.687 14.461 1.00 92.44 70 SER A CA 1
ATOM 534 C C . SER A 1 70 ? -6.745 4.337 13.626 1.00 92.44 70 SER A C 1
ATOM 536 O O . SER A 1 70 ? -6.813 3.406 12.814 1.00 92.44 70 SER A O 1
ATOM 538 N N . PRO A 1 71 ? -5.587 4.993 13.842 1.00 90.69 71 PRO A N 1
ATOM 539 C CA . PRO A 1 71 ? -4.336 4.616 13.178 1.00 90.69 71 PRO A CA 1
ATOM 540 C C . PRO A 1 71 ? -3.981 3.132 13.365 1.00 90.69 71 PRO A C 1
ATOM 542 O O . PRO A 1 71 ? -3.529 2.473 12.429 1.00 90.69 71 PRO A O 1
ATOM 545 N N . LEU A 1 72 ? -4.265 2.579 14.551 1.00 93.75 72 LEU A N 1
ATOM 546 C CA . LEU A 1 72 ? -4.054 1.164 14.853 1.00 93.75 72 LEU A CA 1
ATOM 547 C C . LEU A 1 72 ? -4.996 0.262 14.045 1.00 93.75 72 LEU A C 1
ATOM 549 O O . LEU A 1 72 ? -4.542 -0.680 13.401 1.00 93.75 72 LEU A O 1
ATOM 553 N N . SER A 1 73 ? -6.299 0.554 14.046 1.00 94.81 73 SER A N 1
ATOM 554 C CA . SER A 1 73 ? -7.290 -0.252 13.321 1.00 94.81 73 SER A CA 1
ATOM 555 C C . SER A 1 73 ? -7.074 -0.208 11.805 1.00 94.81 73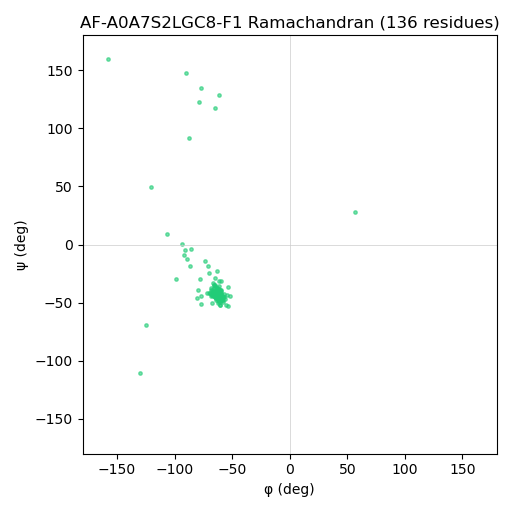 SER A C 1
ATOM 557 O O . SER A 1 73 ? -7.219 -1.235 11.145 1.00 94.81 73 SER A O 1
ATOM 559 N N . HIS A 1 74 ? -6.658 0.940 11.261 1.00 94.69 74 HIS A N 1
ATOM 560 C CA . HIS A 1 74 ? -6.230 1.053 9.867 1.00 94.69 74 HIS A CA 1
ATOM 561 C C . HIS A 1 74 ? -5.049 0.118 9.567 1.00 94.69 74 HIS A C 1
ATOM 563 O O . HIS A 1 74 ? -5.101 -0.639 8.600 1.00 94.69 74 HIS A O 1
ATOM 569 N N . ASN A 1 75 ? -4.018 0.105 10.418 1.00 95.44 75 ASN A N 1
ATOM 570 C CA . ASN A 1 75 ? -2.848 -0.746 10.205 1.00 95.44 75 ASN A CA 1
ATOM 571 C C . ASN A 1 75 ? -3.183 -2.249 10.278 1.00 95.44 75 ASN A C 1
ATOM 573 O O . ASN A 1 75 ? -2.729 -3.032 9.440 1.00 95.44 75 ASN A O 1
ATOM 577 N N . ILE A 1 76 ? -4.033 -2.656 11.230 1.00 95.94 76 ILE A N 1
ATOM 578 C CA . ILE A 1 76 ? -4.523 -4.042 11.319 1.00 95.94 76 ILE A CA 1
ATOM 579 C C . ILE A 1 76 ? -5.321 -4.412 10.063 1.00 95.94 76 ILE A C 1
ATOM 581 O O . ILE A 1 76 ? -5.068 -5.451 9.453 1.00 95.94 76 ILE A O 1
ATOM 585 N N . SER A 1 77 ? -6.227 -3.538 9.613 1.00 95.0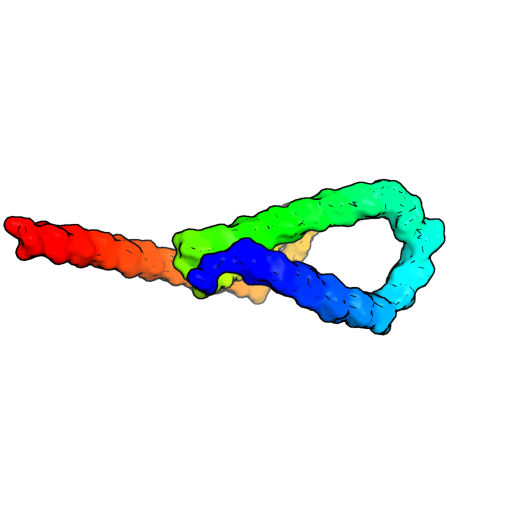6 77 SER A N 1
ATOM 586 C CA . SER A 1 77 ? -6.989 -3.749 8.377 1.00 95.06 77 SER A CA 1
ATOM 587 C C . SER A 1 77 ? -6.088 -3.834 7.141 1.00 95.06 77 SER A C 1
ATOM 589 O O . SER A 1 77 ? -6.358 -4.647 6.257 1.00 95.06 77 SER A O 1
ATOM 591 N N . GLY A 1 78 ? -5.035 -3.017 7.060 1.00 95.50 78 GLY A N 1
ATOM 592 C CA . GLY A 1 78 ? -4.065 -3.046 5.964 1.00 95.50 78 GLY A CA 1
ATOM 593 C C . GLY A 1 78 ? -3.277 -4.354 5.926 1.00 95.50 78 GLY A C 1
ATOM 594 O O . GLY A 1 78 ? -3.132 -4.963 4.867 1.00 95.50 78 GLY A O 1
ATOM 595 N N . THR A 1 79 ? -2.860 -4.841 7.094 1.00 96.12 79 THR A N 1
ATOM 596 C CA . THR A 1 79 ? -2.152 -6.121 7.230 1.00 96.12 79 THR A CA 1
ATOM 597 C C . THR A 1 79 ? -3.051 -7.297 6.830 1.00 96.12 79 THR A C 1
ATOM 599 O O . THR A 1 79 ? -2.642 -8.157 6.049 1.00 96.12 79 THR A O 1
ATOM 602 N N . ALA A 1 80 ? -4.311 -7.302 7.280 1.00 96.81 80 ALA A N 1
ATOM 603 C CA . ALA A 1 80 ? -5.295 -8.303 6.872 1.00 96.81 80 ALA A CA 1
ATOM 604 C C . ALA A 1 80 ? -5.542 -8.279 5.354 1.00 96.81 80 ALA A C 1
ATOM 606 O O . ALA A 1 80 ? -5.529 -9.327 4.710 1.00 96.81 80 ALA A O 1
ATOM 607 N N . LYS A 1 81 ? -5.701 -7.086 4.760 1.00 95.44 81 LYS A N 1
ATOM 608 C CA . LYS A 1 81 ? -5.854 -6.911 3.307 1.00 95.44 81 LYS A CA 1
ATOM 609 C C . LYS A 1 81 ? -4.673 -7.518 2.544 1.00 95.44 81 LYS A C 1
ATOM 611 O O . LYS A 1 81 ? -4.901 -8.268 1.597 1.00 95.44 81 LYS A O 1
ATOM 616 N N . ALA A 1 82 ? -3.437 -7.251 2.968 1.00 95.94 82 ALA A N 1
ATOM 617 C CA . ALA A 1 82 ? -2.239 -7.804 2.336 1.00 95.94 82 ALA A CA 1
ATOM 618 C C . ALA A 1 82 ? -2.176 -9.342 2.440 1.00 95.94 82 ALA A C 1
ATOM 620 O O . ALA A 1 82 ? -1.805 -10.017 1.476 1.00 95.94 82 ALA A O 1
ATOM 621 N N . ALA A 1 83 ? -2.601 -9.916 3.570 1.00 96.12 83 ALA A N 1
ATOM 622 C CA . ALA A 1 83 ? -2.684 -11.367 3.747 1.00 96.12 83 ALA A CA 1
ATOM 623 C C . ALA A 1 83 ? -3.744 -12.008 2.834 1.00 96.12 83 ALA A C 1
ATOM 625 O O . ALA A 1 83 ? -3.469 -13.030 2.203 1.00 96.12 83 ALA A O 1
ATOM 626 N N . VAL A 1 84 ? -4.919 -11.381 2.686 1.00 96.00 84 VAL A N 1
ATOM 627 C CA . VAL A 1 84 ? -5.941 -11.821 1.717 1.00 96.00 84 VAL A CA 1
ATOM 628 C C . VAL A 1 84 ? -5.410 -11.721 0.285 1.00 96.00 84 VAL A C 1
ATOM 630 O O . VAL A 1 84 ? -5.572 -12.659 -0.490 1.00 96.00 84 VAL A O 1
ATOM 633 N N . GLN A 1 85 ? -4.725 -10.629 -0.072 1.00 95.06 85 GLN A N 1
ATOM 634 C CA . GLN A 1 85 ? -4.099 -10.479 -1.393 1.00 95.06 85 GLN A CA 1
ATOM 635 C C . GLN A 1 85 ? -3.060 -11.571 -1.665 1.00 95.06 85 GLN A C 1
ATOM 637 O O . GLN A 1 85 ? -3.049 -12.151 -2.748 1.00 95.06 85 GLN A O 1
ATOM 642 N N . SER A 1 86 ? -2.245 -11.906 -0.666 1.00 94.62 86 SER A N 1
ATOM 643 C CA . SER A 1 86 ? -1.258 -12.987 -0.759 1.00 94.62 86 SER A CA 1
ATOM 644 C C . SER A 1 86 ? -1.925 -14.351 -0.955 1.00 94.62 86 SER A C 1
ATOM 646 O O . SER A 1 86 ? -1.476 -15.146 -1.775 1.00 94.62 86 SER A O 1
ATOM 648 N N . MET A 1 87 ? -3.042 -14.607 -0.268 1.00 93.81 87 MET A N 1
ATOM 649 C CA . MET A 1 87 ? -3.826 -15.830 -0.454 1.00 93.81 87 MET A CA 1
ATOM 650 C C . MET A 1 87 ? -4.433 -15.915 -1.860 1.00 93.81 87 MET A C 1
ATOM 652 O O . MET A 1 87 ? -4.331 -16.952 -2.517 1.00 93.81 87 MET A O 1
ATOM 656 N N . MET A 1 88 ? -5.024 -14.820 -2.351 1.00 93.56 88 MET A N 1
ATOM 657 C CA . MET A 1 88 ? -5.551 -14.750 -3.718 1.00 93.56 88 MET A CA 1
ATOM 658 C C . MET A 1 88 ? -4.454 -14.994 -4.757 1.00 93.56 88 MET A C 1
ATOM 660 O O . MET A 1 88 ? -4.727 -15.591 -5.800 1.00 93.56 88 MET A O 1
ATOM 664 N N . ALA A 1 89 ? -3.210 -14.601 -4.463 1.00 93.44 89 ALA A N 1
ATOM 665 C CA . ALA A 1 89 ? -2.097 -14.794 -5.378 1.00 93.44 89 ALA A CA 1
ATOM 666 C C . ALA A 1 89 ? -1.819 -16.275 -5.690 1.00 93.44 89 ALA A C 1
ATOM 668 O O . ALA A 1 89 ? -1.520 -16.616 -6.835 1.00 93.44 89 ALA A O 1
ATOM 669 N N . PHE A 1 90 ? -1.998 -17.168 -4.711 1.00 90.94 90 PHE A N 1
ATOM 670 C CA . PHE A 1 90 ? -1.867 -18.614 -4.919 1.00 90.94 90 PHE A CA 1
ATOM 671 C C . PHE A 1 90 ? -2.918 -19.156 -5.891 1.00 90.94 90 PHE A C 1
ATOM 673 O O . PHE A 1 90 ? -2.626 -20.034 -6.700 1.00 90.94 90 PHE A O 1
ATOM 680 N N . TYR A 1 91 ? -4.141 -18.621 -5.846 1.00 89.12 91 TYR A N 1
ATOM 681 C CA . TYR A 1 91 ? -5.226 -19.094 -6.702 1.00 89.12 91 TYR A CA 1
ATOM 682 C C . TYR A 1 91 ? -5.157 -18.518 -8.121 1.00 89.12 91 TYR A C 1
ATOM 684 O O . TYR A 1 91 ? -5.307 -19.270 -9.090 1.00 89.12 91 TYR A O 1
ATOM 692 N N . ILE A 1 92 ? -4.928 -17.203 -8.228 1.00 94.62 92 ILE A N 1
ATOM 693 C CA . ILE A 1 92 ? -4.961 -16.452 -9.490 1.00 94.62 92 ILE A CA 1
ATOM 694 C C . ILE A 1 92 ? -3.688 -16.700 -10.304 1.00 94.62 92 ILE A C 1
ATOM 696 O O . ILE A 1 92 ? -3.778 -17.091 -11.462 1.00 94.62 92 ILE A O 1
ATOM 700 N N . TRP A 1 93 ? -2.508 -16.532 -9.698 1.00 94.38 93 TRP A N 1
ATOM 701 C CA . TRP A 1 93 ? -1.220 -16.670 -10.396 1.00 94.38 93 TRP A CA 1
ATOM 702 C C . TRP A 1 93 ? -0.608 -18.069 -10.283 1.00 94.38 93 TRP A C 1
ATOM 704 O O . TRP A 1 93 ? 0.465 -18.306 -10.825 1.00 94.38 93 TRP A O 1
ATOM 714 N N . LYS A 1 94 ? -1.281 -19.007 -9.599 1.00 91.62 94 LYS A N 1
ATOM 715 C CA . LYS A 1 94 ? -0.794 -20.383 -9.381 1.00 91.62 94 LYS A CA 1
ATOM 716 C C . LYS A 1 94 ? 0.579 -20.446 -8.701 1.00 91.62 94 LYS A C 1
ATOM 718 O O . LYS A 1 94 ? 1.313 -21.418 -8.866 1.00 91.62 94 LYS A O 1
ATOM 723 N N . ASN A 1 95 ? 0.916 -19.431 -7.903 1.00 90.12 95 ASN A N 1
ATOM 724 C CA . ASN A 1 95 ? 2.133 -19.438 -7.100 1.00 90.12 95 ASN A CA 1
ATOM 725 C C . ASN A 1 95 ? 2.095 -20.608 -6.112 1.00 90.12 95 ASN A C 1
ATOM 727 O O . ASN A 1 95 ? 1.119 -20.760 -5.376 1.00 90.12 95 ASN A O 1
ATOM 731 N N . SER A 1 96 ? 3.163 -21.409 -6.085 1.00 89.00 96 SER A N 1
ATOM 732 C CA . SER A 1 96 ? 3.242 -22.580 -5.211 1.00 89.00 96 SER A CA 1
ATOM 733 C C . SER A 1 96 ? 3.251 -22.147 -3.741 1.00 89.00 96 SER A C 1
ATOM 735 O O . SER A 1 96 ? 4.168 -21.429 -3.320 1.00 89.00 96 SER A O 1
ATOM 737 N N . PRO A 1 97 ? 2.241 -22.533 -2.944 1.00 90.12 97 PRO A N 1
ATOM 738 C CA . PRO A 1 97 ? 2.184 -22.123 -1.558 1.00 90.12 97 PRO A CA 1
ATOM 739 C C . PRO A 1 97 ? 3.170 -22.948 -0.726 1.00 90.12 97 PRO A C 1
ATOM 741 O O . PRO A 1 97 ? 3.226 -24.174 -0.811 1.00 90.12 97 PRO A O 1
ATOM 744 N N . THR A 1 98 ? 3.932 -22.278 0.134 1.00 94.38 98 THR A N 1
ATOM 745 C CA . THR A 1 98 ? 4.754 -22.962 1.139 1.00 94.38 98 THR A CA 1
ATOM 746 C C . THR A 1 98 ? 3.953 -23.147 2.423 1.00 94.38 98 THR A C 1
ATOM 748 O O . THR A 1 98 ? 3.151 -22.286 2.789 1.00 94.38 98 THR A O 1
ATOM 751 N N . VAL A 1 99 ? 4.206 -24.233 3.160 1.00 93.06 99 VAL A N 1
ATOM 752 C CA . VAL A 1 99 ? 3.539 -24.492 4.453 1.00 93.06 99 VAL A CA 1
ATOM 753 C C . V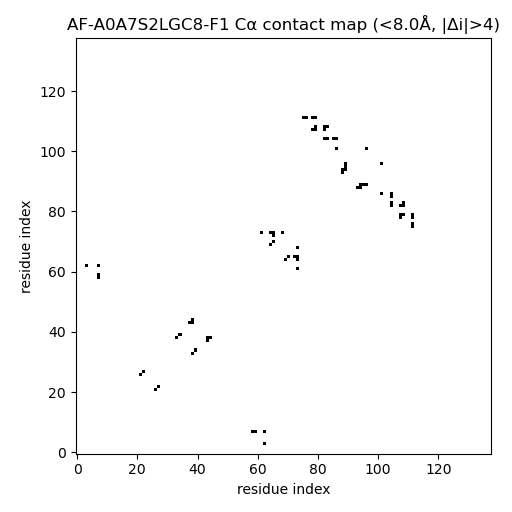AL A 1 99 ? 3.719 -23.310 5.411 1.00 93.06 99 VAL A C 1
ATOM 755 O O . VAL A 1 99 ? 2.755 -22.851 6.019 1.00 93.06 99 VAL A O 1
ATOM 758 N N . LYS A 1 100 ? 4.934 -22.747 5.484 1.00 94.56 100 LYS A N 1
ATOM 759 C CA . LYS A 1 100 ? 5.229 -21.554 6.295 1.00 94.56 100 LYS A CA 1
ATOM 760 C C . LYS A 1 100 ? 4.431 -20.328 5.833 1.00 94.56 100 LYS A C 1
ATOM 762 O O . LYS A 1 100 ? 3.932 -19.588 6.673 1.00 94.56 100 LYS A O 1
ATOM 767 N N . GLY A 1 101 ? 4.286 -20.129 4.521 1.00 93.06 101 GLY A N 1
ATOM 768 C CA . GLY A 1 101 ? 3.514 -19.023 3.951 1.00 93.06 101 GLY A CA 1
ATOM 769 C C . GLY A 1 101 ? 2.021 -19.115 4.270 1.00 93.06 101 GLY A C 1
ATOM 770 O O . GLY A 1 101 ? 1.431 -18.130 4.706 1.00 93.06 101 GLY A O 1
ATOM 771 N N . ILE A 1 102 ? 1.425 -20.305 4.132 1.00 94.31 102 ILE A N 1
ATOM 772 C CA . ILE A 1 102 ? 0.020 -20.535 4.502 1.00 94.31 102 ILE A CA 1
ATOM 773 C C . ILE A 1 102 ? -0.179 -20.297 6.000 1.00 94.31 102 ILE A C 1
ATOM 775 O O . ILE A 1 102 ? -1.087 -19.561 6.382 1.00 94.31 102 ILE A O 1
ATOM 779 N N . LEU A 1 103 ? 0.678 -20.879 6.847 1.00 96.56 103 LEU A N 1
ATOM 780 C CA . LEU A 1 103 ? 0.595 -20.687 8.295 1.00 96.56 103 LEU A CA 1
ATOM 781 C C . LEU A 1 103 ? 0.699 -19.204 8.664 1.00 96.56 103 LEU A C 1
ATOM 783 O O . LEU A 1 103 ? -0.126 -18.716 9.431 1.00 96.56 103 LEU A O 1
ATOM 787 N N . GLY A 1 104 ? 1.645 -18.469 8.073 1.00 96.25 104 GLY A N 1
ATOM 788 C CA . GLY A 1 104 ? 1.780 -17.028 8.283 1.00 96.25 104 GLY A CA 1
ATOM 789 C C . GLY A 1 104 ? 0.505 -16.257 7.932 1.00 96.25 104 GLY A C 1
ATOM 790 O O . GLY A 1 104 ? 0.044 -15.439 8.725 1.00 96.25 104 GLY A O 1
ATOM 791 N N . ILE A 1 105 ? -0.117 -16.562 6.790 1.00 96.19 105 ILE A N 1
ATOM 792 C CA . ILE A 1 105 ? -1.388 -15.947 6.382 1.00 96.19 105 ILE A CA 1
ATOM 793 C C . ILE A 1 105 ? -2.506 -16.268 7.383 1.00 96.19 105 ILE A C 1
ATOM 795 O O . ILE A 1 105 ? -3.233 -15.362 7.788 1.00 96.19 105 ILE A O 1
ATOM 799 N N . VAL A 1 106 ? -2.629 -17.524 7.825 1.00 96.62 106 VAL A N 1
ATOM 800 C CA . VAL A 1 106 ? -3.634 -17.930 8.824 1.00 96.62 106 VAL A CA 1
ATOM 801 C C . VAL A 1 106 ? -3.432 -17.182 10.142 1.00 96.62 106 VAL A C 1
ATOM 803 O O . VAL A 1 106 ? -4.400 -16.662 10.694 1.00 96.62 106 VAL A O 1
ATOM 806 N N . PHE A 1 107 ? -2.191 -17.058 10.619 1.00 97.31 107 PHE A N 1
ATOM 807 C CA . PHE A 1 107 ? -1.875 -16.303 11.834 1.00 97.31 107 PHE A CA 1
ATOM 808 C C . PHE A 1 107 ? -2.236 -14.820 11.707 1.00 97.31 107 PHE A C 1
ATOM 810 O O . PHE A 1 107 ? -2.856 -14.263 12.613 1.00 97.31 107 PHE A O 1
ATOM 817 N N . VAL A 1 108 ? -1.899 -14.183 10.584 1.00 97.31 108 VAL A N 1
ATOM 818 C CA . VAL A 1 108 ? -2.211 -12.766 10.349 1.00 97.31 108 VAL A CA 1
ATOM 819 C C . VAL A 1 108 ? -3.720 -12.530 10.290 1.00 97.31 108 VAL A C 1
ATOM 821 O O . VAL A 1 108 ? -4.222 -11.606 10.935 1.00 97.31 108 VAL A O 1
ATOM 824 N N . LEU A 1 109 ? -4.461 -13.362 9.554 1.00 97.25 109 LEU A N 1
ATOM 825 C CA . LEU A 1 109 ? -5.915 -13.233 9.441 1.00 97.25 109 LEU A CA 1
ATOM 826 C C . LEU A 1 109 ? -6.613 -13.534 10.770 1.00 97.25 109 LEU A C 1
ATOM 828 O O . LEU A 1 109 ? -7.487 -12.773 11.184 1.00 97.25 109 LEU A O 1
ATOM 832 N N . GLY A 1 110 ? -6.192 -14.591 11.467 1.00 97.44 110 GLY A N 1
ATOM 833 C CA . GLY A 1 110 ? -6.719 -14.956 12.780 1.00 97.44 110 GLY A CA 1
ATOM 834 C C . GLY A 1 110 ? -6.478 -13.866 13.825 1.00 97.44 110 GLY A C 1
ATOM 835 O O . GLY A 1 110 ? -7.416 -13.438 14.493 1.00 97.44 110 GLY A O 1
ATOM 836 N N . GLY A 1 111 ? -5.250 -13.348 13.919 1.00 97.06 111 GLY A N 1
ATOM 837 C CA . GLY A 1 111 ? -4.918 -12.247 14.826 1.00 97.06 111 GLY A CA 1
ATOM 838 C C . GLY A 1 111 ? -5.703 -10.970 14.516 1.00 97.06 111 GLY A C 1
ATOM 839 O O . GLY A 1 111 ? -6.230 -10.329 15.426 1.00 97.06 111 GLY A O 1
ATOM 840 N N . SER A 1 112 ? -5.858 -10.640 13.230 1.00 97.12 112 SER A N 1
ATOM 841 C CA . SER A 1 112 ? -6.657 -9.487 12.795 1.00 97.12 112 SER A CA 1
ATOM 842 C C . SER A 1 112 ? -8.135 -9.643 13.163 1.00 97.12 112 SER A C 1
ATOM 844 O O . SER A 1 112 ? -8.758 -8.689 13.626 1.00 97.12 112 SER A O 1
ATOM 846 N N . LEU A 1 113 ? -8.695 -10.849 13.012 1.00 96.88 113 LEU A N 1
ATOM 847 C CA . LEU A 1 113 ? -10.073 -11.150 13.399 1.00 96.88 113 LEU A CA 1
ATOM 848 C C . LEU A 1 113 ? -10.274 -11.018 14.912 1.00 96.88 113 LEU A C 1
ATOM 850 O O . LEU A 1 113 ? -11.214 -10.350 15.341 1.00 96.88 113 LEU A O 1
ATOM 854 N N . LEU A 1 114 ? -9.383 -11.604 15.717 1.00 97.25 114 LEU A N 1
ATOM 855 C CA . LEU A 1 114 ? -9.440 -11.506 17.178 1.00 97.25 114 LEU A CA 1
ATOM 856 C C . LEU A 1 114 ? -9.393 -10.048 17.646 1.00 97.25 114 LEU A C 1
ATOM 858 O O . LEU A 1 114 ? -10.208 -9.645 18.476 1.00 97.25 114 LEU A O 1
ATOM 862 N N . TYR A 1 115 ? -8.502 -9.238 17.065 1.00 95.81 115 TYR A N 1
ATOM 863 C CA . TYR A 1 115 ? -8.449 -7.804 17.342 1.00 95.81 115 TYR A CA 1
ATOM 864 C C . TYR A 1 115 ? -9.781 -7.111 17.022 1.00 95.81 115 TYR A C 1
ATOM 866 O O . TYR A 1 115 ? -10.306 -6.366 17.852 1.00 95.81 115 TYR A O 1
ATOM 874 N N . THR A 1 116 ? -10.361 -7.376 15.847 1.00 94.06 116 THR A N 1
ATOM 875 C CA . THR A 1 116 ? -11.648 -6.788 15.455 1.00 94.06 116 THR A CA 1
ATOM 876 C C . THR A 1 116 ? -12.764 -7.173 16.426 1.00 94.06 116 THR A C 1
ATOM 878 O O . THR A 1 116 ? -13.537 -6.303 16.826 1.00 94.06 116 THR A O 1
ATOM 881 N N . LEU A 1 117 ? -12.824 -8.430 16.875 1.00 95.69 117 LEU A N 1
ATOM 882 C CA . LEU A 1 117 ? -13.820 -8.883 17.852 1.00 95.69 117 LEU A CA 1
ATOM 883 C C . LEU A 1 117 ? -13.690 -8.150 19.193 1.00 95.69 117 LEU A C 1
ATOM 885 O O . LEU A 1 117 ? -14.689 -7.662 19.728 1.00 95.69 117 LEU A O 1
ATOM 889 N N . VAL A 1 118 ? -12.465 -8.013 19.710 1.00 95.81 118 VAL A N 1
ATOM 890 C CA . VAL A 1 118 ? -12.202 -7.236 20.931 1.00 95.81 118 VAL A CA 1
ATOM 891 C C . VAL A 1 118 ? -12.649 -5.790 20.737 1.00 95.81 118 VAL A C 1
ATOM 893 O O . VAL A 1 118 ? -13.389 -5.254 21.564 1.00 95.81 118 VAL A O 1
ATOM 896 N N . LYS A 1 119 ? -12.292 -5.171 19.607 1.00 93.00 119 LYS A N 1
ATOM 897 C CA . LYS A 1 119 ? -12.620 -3.767 19.357 1.00 93.00 119 LYS A CA 1
ATOM 898 C C . LYS A 1 119 ? -14.120 -3.516 19.218 1.00 93.00 119 LYS A C 1
ATOM 900 O O . LYS A 1 119 ? -14.629 -2.509 19.712 1.00 93.00 119 LYS A O 1
ATOM 905 N N . MET A 1 120 ? -14.838 -4.441 18.587 1.00 91.25 120 MET A N 1
ATOM 906 C CA . MET A 1 120 ? -16.298 -4.404 18.497 1.00 91.25 120 MET A CA 1
ATOM 907 C C . MET A 1 120 ? -16.950 -4.488 19.882 1.00 91.25 120 MET A C 1
ATOM 909 O O . MET A 1 120 ? -17.909 -3.762 20.151 1.00 91.25 120 MET A O 1
ATOM 913 N N . ASN A 1 121 ? -16.426 -5.335 20.770 1.00 94.06 121 ASN A N 1
ATOM 914 C CA . ASN A 1 121 ? -16.935 -5.472 22.134 1.00 94.06 121 ASN A CA 1
ATOM 915 C C . ASN A 1 121 ? -16.663 -4.219 22.980 1.00 94.06 121 ASN A C 1
ATOM 917 O O . ASN A 1 121 ? -17.576 -3.737 23.651 1.00 94.06 121 ASN A O 1
ATOM 921 N N . GLU A 1 122 ? -15.464 -3.633 22.885 1.00 92.88 122 GLU A N 1
ATOM 922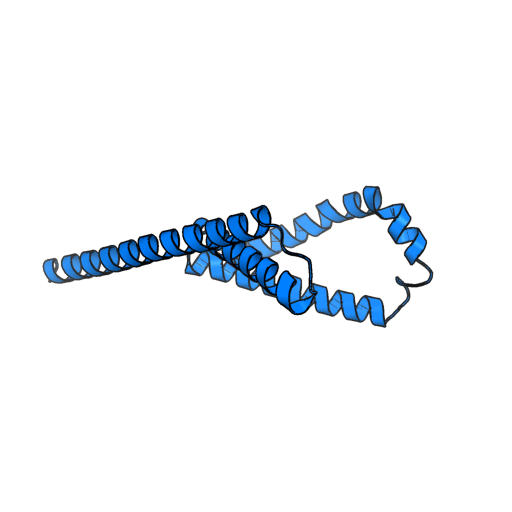 C CA . GLU A 1 122 ? -15.153 -2.338 23.512 1.00 92.88 122 GLU A CA 1
ATOM 923 C C . GLU A 1 122 ? -16.109 -1.231 23.045 1.00 92.88 122 GLU A C 1
ATOM 925 O O . GLU A 1 122 ? -16.577 -0.424 23.850 1.00 92.88 122 GLU A O 1
ATOM 930 N N . GLY A 1 123 ? -16.414 -1.195 21.742 1.00 89.19 123 GLY A N 1
ATOM 931 C CA . GLY A 1 123 ? -17.354 -0.237 21.163 1.00 89.19 123 GLY A CA 1
ATOM 932 C C . GLY A 1 123 ? -18.756 -0.374 21.758 1.00 89.19 123 GLY A C 1
ATOM 933 O O . GLY A 1 123 ? -19.320 0.609 22.237 1.00 89.19 123 GLY A O 1
ATOM 934 N N . LYS A 1 124 ? -19.289 -1.604 21.810 1.00 90.94 124 LYS A N 1
ATOM 935 C CA . LYS A 1 124 ? -20.603 -1.895 22.411 1.00 90.94 124 LYS A CA 1
ATOM 936 C C . LYS A 1 124 ? -20.662 -1.485 23.885 1.00 90.94 124 LYS A C 1
ATOM 938 O O . LYS A 1 124 ? -21.627 -0.837 24.288 1.00 90.94 124 LYS A O 1
ATOM 943 N N . ALA A 1 125 ? -19.631 -1.814 24.666 1.00 89.88 125 ALA A N 1
ATOM 944 C CA . ALA A 1 125 ? -19.559 -1.469 26.084 1.00 89.88 125 ALA A CA 1
ATOM 945 C C . ALA A 1 125 ? -19.561 0.054 26.307 1.00 89.88 125 ALA A C 1
ATOM 947 O O . ALA A 1 125 ? -20.318 0.555 27.139 1.00 89.88 125 ALA A O 1
ATOM 948 N N . LYS A 1 126 ? -18.787 0.812 25.514 1.00 89.75 126 LYS A N 1
ATOM 949 C CA . LYS A 1 126 ? -18.776 2.285 25.575 1.00 89.75 126 LYS A CA 1
ATOM 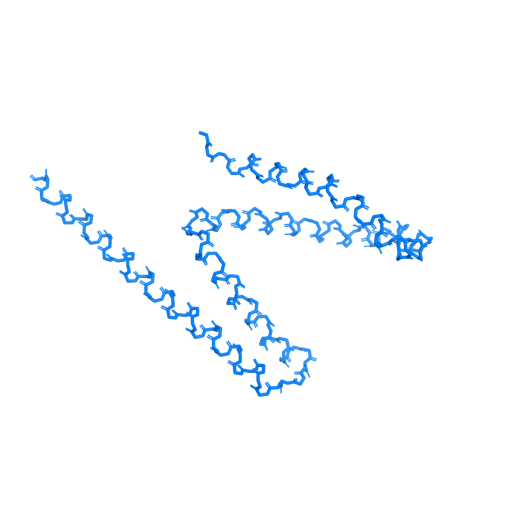950 C C . LYS A 1 126 ? -20.136 2.893 25.238 1.00 89.75 126 LYS A C 1
ATOM 952 O O . LYS A 1 126 ? -20.591 3.787 25.946 1.00 89.75 126 LYS A O 1
ATOM 957 N N . THR A 1 127 ? -20.804 2.403 24.192 1.00 89.31 127 THR A N 1
ATOM 958 C CA . THR A 1 127 ? -22.142 2.887 23.816 1.00 89.31 127 THR A CA 1
ATOM 959 C C . THR A 1 127 ? -23.178 2.610 24.908 1.00 89.31 127 THR A C 1
ATOM 961 O O . THR A 1 127 ? -24.012 3.469 25.188 1.00 89.31 127 THR A O 1
ATOM 964 N N . GLN A 1 128 ? -23.132 1.437 25.546 1.00 87.12 128 GLN A N 1
ATOM 965 C CA . GLN A 1 128 ? -24.035 1.094 26.650 1.00 87.12 128 GLN A CA 1
ATOM 966 C C . GLN A 1 128 ? -23.788 1.967 27.887 1.00 87.12 128 GLN A C 1
ATOM 968 O O . GLN A 1 128 ? -24.742 2.492 28.459 1.00 87.12 128 GLN A O 1
ATOM 973 N N . ALA A 1 129 ? -22.522 2.183 28.259 1.00 86.62 129 ALA A N 1
ATOM 974 C CA . ALA A 1 129 ? -22.158 3.059 29.370 1.00 86.62 129 ALA A CA 1
ATOM 975 C C . ALA A 1 129 ? -22.617 4.509 29.135 1.00 86.62 129 ALA A C 1
ATOM 977 O O . ALA A 1 129 ? -23.196 5.118 30.031 1.00 86.62 129 ALA A O 1
ATOM 978 N N . ALA A 1 130 ? -22.438 5.040 27.919 1.00 87.94 130 ALA A N 1
ATOM 979 C CA . ALA A 1 130 ? -22.887 6.388 27.565 1.00 87.94 130 ALA A CA 1
ATOM 980 C C . ALA A 1 130 ? -24.411 6.554 27.707 1.00 87.94 130 ALA A C 1
ATOM 982 O O . ALA A 1 130 ? -24.870 7.523 28.309 1.00 87.94 130 ALA A O 1
ATOM 983 N N . LYS A 1 131 ? -25.197 5.574 27.234 1.00 87.56 131 LYS A N 1
ATOM 984 C CA . LYS A 1 131 ? -26.661 5.575 27.403 1.00 87.56 131 LYS A CA 1
ATOM 985 C C . LYS A 1 131 ? -27.082 5.517 28.873 1.00 87.56 131 LYS A C 1
ATOM 987 O O . LYS A 1 131 ? -28.024 6.198 29.263 1.00 87.56 131 LYS A O 1
ATOM 992 N N . ALA A 1 132 ? -26.395 4.722 29.694 1.00 84.81 132 ALA A N 1
ATOM 993 C CA . ALA A 1 132 ? -26.695 4.618 31.121 1.00 84.81 132 ALA A CA 1
ATOM 994 C C . ALA A 1 132 ? -26.414 5.927 31.882 1.00 84.81 132 ALA A C 1
ATOM 996 O O . ALA A 1 132 ? -27.151 6.259 32.807 1.00 84.81 132 ALA A O 1
ATOM 997 N N . VAL A 1 133 ? -25.380 6.679 31.487 1.00 86.75 133 VAL A N 1
ATOM 998 C CA . VAL A 1 133 ? -25.094 8.013 32.042 1.00 86.75 133 VAL A CA 1
ATOM 999 C C . VAL A 1 133 ? -26.169 9.021 31.632 1.00 86.75 133 VAL A C 1
ATOM 1001 O O . VAL A 1 133 ? -26.660 9.747 32.491 1.00 86.75 133 VAL A O 1
ATOM 1004 N N . GLU A 1 134 ? -26.594 9.031 30.363 1.00 86.38 134 GLU A N 1
ATOM 1005 C CA . GLU A 1 134 ? -27.664 9.925 29.890 1.00 86.38 134 GLU A CA 1
ATOM 1006 C C . GLU A 1 134 ? -28.990 9.686 30.632 1.00 86.38 134 GLU A C 1
ATOM 1008 O O . GLU A 1 134 ? -29.672 10.635 31.009 1.00 86.38 134 GLU A O 1
ATOM 1013 N N . LEU A 1 135 ? -29.332 8.421 30.892 1.00 79.25 135 LEU A N 1
ATOM 1014 C CA . LEU A 1 135 ? -30.537 8.041 31.635 1.00 79.25 135 LEU A CA 1
ATOM 1015 C C . LEU A 1 135 ? -30.480 8.393 33.128 1.00 79.25 135 LEU A C 1
ATOM 1017 O O . LEU A 1 135 ? -31.529 8.522 33.740 1.00 79.25 135 LEU A O 1
ATOM 1021 N N . ARG A 1 136 ? -29.286 8.518 33.720 1.00 78.19 136 ARG A N 1
ATOM 1022 C CA . ARG A 1 136 ? -29.104 8.920 35.129 1.00 78.19 136 ARG A CA 1
ATOM 1023 C C . ARG A 1 136 ? -29.058 10.436 35.330 1.00 78.19 136 ARG A C 1
ATOM 1025 O O . ARG A 1 136 ? -29.172 10.886 36.464 1.00 78.19 136 ARG A O 1
ATOM 1032 N N . GLY A 1 137 ? -28.809 11.198 34.265 1.00 73.06 137 GLY A N 1
ATOM 1033 C CA . GLY A 1 137 ? -28.801 12.664 34.283 1.00 73.06 137 GLY A CA 1
ATOM 1034 C C . GLY A 1 137 ? -30.152 13.306 33.947 1.00 73.06 137 GLY A C 1
ATOM 1035 O O . GLY A 1 137 ? -30.255 14.529 34.001 1.00 73.06 137 GLY A O 1
ATOM 1036 N N . LYS A 1 138 ? -31.151 12.498 33.578 1.00 54.69 138 LYS A N 1
ATOM 1037 C CA . LYS A 1 138 ? -32.563 12.871 33.427 1.00 54.69 138 LYS A CA 1
ATOM 1038 C C . LYS A 1 138 ? -33.329 12.451 34.675 1.00 54.69 138 LYS A C 1
ATOM 1040 O O . LYS A 1 138 ? -34.269 13.189 35.033 1.00 54.69 138 LYS A O 1
#

pLDDT: mean 91.22, std 7.34, range [48.28, 97.62]